Protein AF-A0A158EKX9-F1 (afdb_monomer_lite)

Secondary structure (DSSP, 8-state):
--HHHHHHHHHHHHHHT----GGGHHHHHHHHHHHHHHHHHHS---HHHHHHHHHHHHHHHTT-HHHHHHHHHHHHHHHHHSSPP-

Sequence (86 aa):
MDVIDALVLVDSFRTRFGDPAQAEIDFKTKTVMMLIHVLERNLDADFELRHGLTFARAIAASHRPHLALARLRSTLLRVGADMPPT

Radius of gyration: 12.57 Å; chains: 1; bounding box: 30×20×35 Å

Foldseek 3Di:
DALVVLLVVLVVLLVVVPDPPVVCLVVLLVVLVVSLVVCVVPDPDDPLNVVLSVVLNVCSVVSNSNVSSVSNNVSSVVVVVPDDDD

Structure (mmCIF, N/CA/C/O backbone):
data_AF-A0A158EKX9-F1
#
_entry.id   AF-A0A158EKX9-F1
#
loop_
_atom_site.group_PDB
_atom_site.id
_atom_site.type_symbol
_atom_site.label_atom_id
_atom_site.label_alt_id
_atom_site.label_comp_id
_atom_site.label_asym_id
_atom_site.label_entity_id
_atom_site.label_seq_id
_atom_site.pdbx_PDB_ins_code
_atom_site.Cartn_x
_atom_site.Cartn_y
_atom_site.Cartn_z
_atom_site.occupancy
_atom_site.B_iso_or_equiv
_atom_site.auth_seq_id
_atom_site.auth_comp_id
_atom_site.auth_asym_id
_atom_site.auth_atom_id
_atom_site.pdbx_PDB_model_num
ATOM 1 N N . MET A 1 1 ? 1.562 1.108 15.846 1.00 79.12 1 MET A N 1
ATOM 2 C CA . MET A 1 1 ? 1.611 2.134 14.786 1.00 79.12 1 MET A CA 1
ATOM 3 C C . MET A 1 1 ? 0.183 2.570 14.573 1.00 79.12 1 MET A C 1
ATOM 5 O O . MET A 1 1 ? -0.675 1.694 14.560 1.00 79.12 1 MET A O 1
ATOM 9 N N . ASP A 1 2 ? -0.085 3.864 14.470 1.00 84.31 2 ASP A N 1
ATOM 10 C CA . ASP A 1 2 ? -1.417 4.340 14.090 1.00 84.31 2 ASP A CA 1
ATOM 11 C C . ASP A 1 2 ? -1.496 4.632 12.578 1.00 84.31 2 ASP A C 1
ATOM 13 O O . ASP A 1 2 ? -0.528 4.464 11.828 1.00 84.31 2 ASP A O 1
ATOM 17 N N . VAL A 1 3 ? -2.678 5.013 12.092 1.00 80.94 3 VAL A N 1
ATOM 18 C CA . VAL A 1 3 ? -2.893 5.271 10.659 1.00 80.94 3 VAL A CA 1
ATOM 19 C C . VAL A 1 3 ? -2.139 6.513 10.170 1.00 80.94 3 VAL A C 1
ATOM 21 O O . VAL A 1 3 ? -1.747 6.561 9.000 1.00 80.94 3 VAL A O 1
ATOM 24 N N . ILE A 1 4 ? -1.888 7.492 11.041 1.00 84.19 4 ILE A N 1
ATOM 25 C CA . ILE A 1 4 ? -1.144 8.709 10.698 1.00 84.19 4 ILE A CA 1
ATOM 26 C C . ILE A 1 4 ? 0.325 8.351 10.451 1.00 84.19 4 ILE A C 1
ATOM 28 O O . ILE A 1 4 ? 0.866 8.702 9.399 1.00 84.19 4 ILE A O 1
ATOM 32 N N . ASP A 1 5 ? 0.940 7.568 11.339 1.00 84.31 5 ASP A N 1
ATOM 33 C CA . ASP A 1 5 ? 2.298 7.038 11.164 1.00 84.31 5 ASP A CA 1
ATOM 34 C C . ASP A 1 5 ? 2.430 6.247 9.853 1.00 84.31 5 ASP A C 1
ATOM 36 O O . ASP A 1 5 ? 3.389 6.406 9.089 1.00 84.31 5 ASP A O 1
ATOM 40 N N . ALA A 1 6 ? 1.436 5.404 9.561 1.00 81.56 6 ALA A N 1
ATOM 41 C CA . ALA A 1 6 ? 1.392 4.606 8.342 1.00 81.56 6 ALA A CA 1
ATOM 42 C C . ALA A 1 6 ? 1.304 5.471 7.073 1.00 81.56 6 ALA A C 1
ATOM 44 O O . ALA A 1 6 ? 1.954 5.167 6.067 1.00 81.56 6 ALA A O 1
ATOM 45 N N . LEU A 1 7 ? 0.531 6.560 7.106 1.00 84.06 7 LEU A N 1
ATOM 46 C CA . LEU A 1 7 ? 0.435 7.519 6.003 1.00 84.06 7 LEU A CA 1
ATOM 47 C C . LEU A 1 7 ? 1.763 8.235 5.761 1.00 84.06 7 LEU A C 1
ATOM 49 O O . LEU A 1 7 ? 2.214 8.301 4.615 1.00 84.06 7 LEU A O 1
ATOM 53 N N . VAL A 1 8 ? 2.417 8.711 6.825 1.00 86.38 8 VAL A N 1
ATOM 54 C CA . VAL A 1 8 ? 3.737 9.358 6.741 1.00 86.38 8 VAL A CA 1
ATOM 55 C C . VAL A 1 8 ? 4.768 8.405 6.136 1.00 86.38 8 VAL A C 1
ATOM 57 O O . VAL A 1 8 ? 5.556 8.806 5.271 1.00 86.38 8 VAL A O 1
ATOM 60 N N . LEU A 1 9 ? 4.735 7.129 6.526 1.00 85.06 9 LEU A N 1
ATOM 61 C CA . LEU A 1 9 ? 5.610 6.100 5.972 1.00 85.06 9 LEU A CA 1
ATOM 62 C C . LEU A 1 9 ? 5.370 5.908 4.464 1.00 85.06 9 LEU A C 1
ATOM 64 O O . LEU A 1 9 ? 6.322 5.953 3.682 1.00 85.06 9 LEU A O 1
ATOM 68 N N . VAL A 1 10 ? 4.112 5.748 4.036 1.00 80.94 10 VAL A N 1
ATOM 69 C CA . VAL A 1 10 ? 3.748 5.581 2.614 1.00 80.94 10 VAL A CA 1
ATOM 70 C C . VAL A 1 10 ? 4.157 6.797 1.776 1.00 80.94 10 VAL A C 1
ATOM 72 O O . VAL A 1 10 ? 4.715 6.630 0.687 1.00 80.94 10 VAL A O 1
ATOM 75 N N . ASP A 1 11 ? 3.917 8.014 2.267 1.00 83.12 11 ASP A N 1
ATOM 76 C CA . ASP A 1 11 ? 4.264 9.241 1.544 1.00 83.12 11 ASP A CA 1
ATOM 77 C C . ASP A 1 11 ? 5.787 9.457 1.464 1.00 83.12 11 ASP A C 1
ATOM 79 O O . ASP A 1 11 ? 6.289 9.859 0.410 1.00 83.12 11 ASP A O 1
ATOM 83 N N . SER A 1 12 ? 6.540 9.100 2.510 1.00 81.94 12 SER A N 1
ATOM 84 C CA . SER A 1 12 ? 8.014 9.116 2.492 1.00 81.94 12 SER A CA 1
ATOM 85 C C . SER A 1 12 ? 8.574 8.171 1.435 1.00 81.94 12 SER A C 1
ATOM 87 O O . SER A 1 12 ? 9.483 8.529 0.680 1.00 81.94 12 SER A O 1
ATOM 89 N N . PHE A 1 13 ? 7.988 6.975 1.340 1.00 75.62 13 PHE A N 1
ATOM 90 C CA . PHE A 1 13 ? 8.305 6.030 0.285 1.00 75.62 13 PHE A CA 1
ATOM 91 C C . PHE A 1 13 ? 8.036 6.668 -1.074 1.00 75.62 13 PHE A C 1
ATOM 93 O O . PHE A 1 13 ? 8.981 6.809 -1.844 1.00 75.62 13 PHE A O 1
ATOM 100 N N . ARG A 1 14 ? 6.813 7.146 -1.347 1.00 73.88 14 ARG A N 1
ATOM 101 C CA . ARG A 1 14 ? 6.422 7.767 -2.629 1.00 73.88 14 ARG A CA 1
ATOM 102 C C . ARG A 1 14 ? 7.405 8.838 -3.119 1.00 73.88 14 ARG A C 1
ATOM 104 O O . ARG A 1 14 ? 7.758 8.813 -4.295 1.00 73.88 14 ARG A O 1
ATOM 111 N N . THR A 1 15 ? 7.877 9.725 -2.243 1.00 71.69 15 THR A N 1
ATOM 112 C CA . THR A 1 15 ? 8.876 10.758 -2.584 1.00 71.69 15 THR A CA 1
ATOM 113 C C . THR A 1 15 ? 10.189 10.148 -3.085 1.00 71.69 15 THR A C 1
ATOM 115 O O . THR A 1 15 ? 10.767 10.628 -4.056 1.00 71.69 15 THR A O 1
ATOM 118 N N . ARG A 1 16 ? 10.626 9.033 -2.490 1.00 69.44 16 ARG A N 1
ATOM 119 C CA . ARG A 1 16 ? 11.837 8.292 -2.880 1.00 69.44 16 ARG A CA 1
ATOM 120 C C . ARG A 1 16 ? 11.691 7.534 -4.209 1.00 69.44 16 ARG A C 1
ATOM 122 O O . ARG A 1 16 ? 12.694 7.252 -4.851 1.00 69.44 16 ARG A O 1
ATOM 129 N N . PHE A 1 17 ? 10.464 7.232 -4.651 1.00 66.50 17 PHE A N 1
ATOM 130 C CA . PHE A 1 17 ? 10.189 6.567 -5.940 1.00 66.50 17 PHE A CA 1
ATOM 131 C C . PHE A 1 17 ? 10.185 7.508 -7.156 1.00 66.50 17 PHE A C 1
ATOM 133 O O . PHE A 1 17 ? 10.086 7.003 -8.278 1.00 66.50 17 PHE A O 1
ATOM 140 N N . GLY A 1 18 ? 10.266 8.830 -6.949 1.00 59.50 18 GLY A N 1
ATOM 141 C CA . GLY A 1 18 ? 10.124 9.861 -7.985 1.00 59.50 18 GLY A CA 1
ATOM 142 C C . GLY A 1 18 ? 11.248 9.938 -9.027 1.00 59.50 18 GLY A C 1
ATOM 143 O O . GLY A 1 18 ? 11.097 10.678 -9.994 1.00 59.50 18 GLY A O 1
ATOM 144 N N . ASP A 1 19 ? 12.335 9.176 -8.868 1.00 58.47 19 ASP A N 1
ATOM 145 C CA . ASP A 1 19 ? 13.439 9.131 -9.835 1.00 58.47 19 ASP A CA 1
ATOM 146 C C . ASP A 1 19 ? 13.191 8.038 -10.915 1.00 58.47 19 ASP A C 1
ATOM 148 O O . ASP A 1 19 ? 12.926 6.875 -10.552 1.00 58.47 19 ASP A O 1
ATOM 152 N N . PRO A 1 20 ? 13.195 8.362 -12.231 1.00 51.28 20 PRO A N 1
ATOM 153 C CA . PRO A 1 20 ? 12.631 7.526 -13.292 1.00 51.28 20 PRO A CA 1
ATOM 154 C C . PRO A 1 20 ? 13.597 6.505 -13.910 1.00 51.28 20 PRO A C 1
ATOM 156 O O . PRO A 1 20 ? 13.311 5.981 -14.987 1.00 51.28 20 PRO A O 1
ATOM 159 N N . ALA A 1 21 ? 14.719 6.164 -13.275 1.00 56.81 21 ALA A N 1
ATOM 160 C CA . ALA A 1 21 ? 15.565 5.098 -13.806 1.00 56.81 21 ALA A CA 1
ATOM 161 C C . ALA A 1 21 ? 14.811 3.747 -13.769 1.00 56.81 21 ALA A C 1
ATOM 163 O O . ALA A 1 21 ? 14.630 3.122 -12.723 1.00 56.81 21 ALA A O 1
ATOM 164 N N . GLN A 1 22 ? 14.361 3.304 -14.947 1.00 51.44 22 GLN A N 1
ATOM 165 C CA . GLN A 1 22 ? 13.547 2.113 -15.239 1.00 51.44 22 GLN A CA 1
ATOM 166 C C . GLN A 1 22 ? 14.135 0.777 -14.718 1.00 51.44 22 GLN A C 1
ATOM 168 O O . GLN A 1 22 ? 13.473 -0.255 -14.792 1.00 51.44 22 GLN A O 1
ATOM 173 N N . ALA A 1 23 ? 15.352 0.785 -14.162 1.00 53.47 23 ALA A N 1
ATOM 174 C CA . ALA A 1 23 ? 16.052 -0.374 -1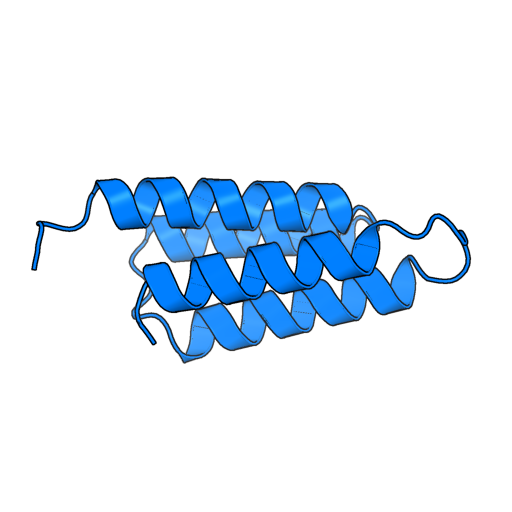3.603 1.00 53.47 23 ALA A CA 1
ATOM 175 C C . ALA A 1 23 ? 15.508 -0.857 -12.245 1.00 53.47 23 ALA A C 1
ATOM 177 O O . ALA A 1 23 ? 15.967 -1.866 -11.719 1.00 53.47 23 ALA A O 1
ATOM 178 N N . GLU A 1 24 ? 14.529 -0.169 -11.662 1.00 75.38 24 GLU A N 1
ATOM 179 C CA . GLU A 1 24 ? 14.132 -0.434 -10.283 1.00 75.38 24 GLU A CA 1
ATOM 180 C C . GLU A 1 24 ? 12.714 -0.990 -10.118 1.00 75.38 24 GLU A C 1
ATOM 182 O O . GLU A 1 24 ? 12.252 -1.060 -8.992 1.00 75.38 24 GLU A O 1
ATOM 187 N N . ILE A 1 25 ? 11.984 -1.416 -11.158 1.00 78.44 25 ILE A N 1
ATOM 188 C CA . ILE A 1 25 ? 10.599 -1.911 -10.963 1.00 78.44 25 ILE A CA 1
ATOM 189 C C . ILE A 1 25 ? 10.544 -3.088 -9.975 1.00 78.44 25 ILE A C 1
ATOM 191 O O . ILE A 1 25 ? 9.668 -3.106 -9.108 1.00 78.44 25 ILE A O 1
ATOM 195 N N . ASP A 1 26 ? 11.500 -4.013 -10.030 1.00 79.81 26 ASP A N 1
ATOM 196 C CA . ASP A 1 26 ? 11.558 -5.161 -9.117 1.00 79.81 26 ASP A CA 1
ATOM 197 C C . ASP A 1 26 ? 11.937 -4.750 -7.695 1.00 79.81 26 ASP A C 1
ATOM 199 O O . ASP A 1 26 ? 11.315 -5.190 -6.727 1.00 79.81 26 ASP A O 1
ATOM 203 N N . PHE A 1 27 ? 12.928 -3.866 -7.548 1.00 84.06 27 PHE A N 1
ATOM 204 C CA . PHE A 1 27 ? 13.298 -3.291 -6.253 1.00 84.06 27 PHE A CA 1
ATOM 205 C C . PHE A 1 27 ? 12.126 -2.516 -5.643 1.00 84.06 27 PHE A C 1
ATOM 207 O O . PHE A 1 27 ? 11.778 -2.689 -4.474 1.00 84.06 27 PHE A O 1
ATOM 214 N N . LYS A 1 28 ? 11.458 -1.712 -6.467 1.00 84.12 28 LYS A N 1
ATOM 215 C CA . LYS A 1 28 ? 10.299 -0.903 -6.119 1.00 84.12 28 LYS A CA 1
ATOM 216 C C . LYS A 1 28 ? 9.120 -1.787 -5.716 1.00 84.12 28 LYS A C 1
ATOM 218 O O . LYS A 1 28 ? 8.475 -1.530 -4.704 1.00 84.12 28 LYS A O 1
ATOM 223 N N . THR A 1 29 ? 8.892 -2.880 -6.437 1.00 88.62 29 THR A N 1
ATOM 224 C CA . THR A 1 29 ? 7.886 -3.895 -6.105 1.00 88.62 29 THR A CA 1
ATOM 225 C C . THR A 1 29 ? 8.197 -4.570 -4.773 1.00 88.62 29 THR A C 1
ATOM 227 O O . THR A 1 29 ? 7.333 -4.598 -3.898 1.00 88.62 29 THR A O 1
ATOM 230 N N . LYS A 1 30 ? 9.435 -5.037 -4.560 1.00 89.94 30 LYS A N 1
ATOM 231 C CA . LYS A 1 30 ? 9.876 -5.622 -3.279 1.00 89.94 30 LYS A CA 1
ATOM 232 C C . LYS A 1 30 ? 9.700 -4.651 -2.115 1.00 89.94 30 LYS A C 1
ATOM 234 O O . LYS A 1 30 ? 9.234 -5.045 -1.050 1.00 89.94 30 LYS A O 1
ATOM 239 N N . THR A 1 31 ? 10.018 -3.381 -2.334 1.00 88.69 31 THR A N 1
ATOM 240 C CA . THR A 1 31 ? 9.878 -2.323 -1.331 1.00 88.69 31 THR A CA 1
ATOM 241 C C . THR A 1 31 ? 8.414 -2.112 -0.948 1.00 88.69 31 THR A C 1
ATOM 243 O O . THR A 1 31 ? 8.084 -2.079 0.234 1.00 88.69 31 THR A O 1
ATOM 246 N N . VAL A 1 32 ? 7.510 -2.049 -1.929 1.00 89.75 32 VAL A N 1
ATOM 247 C CA . VAL A 1 32 ? 6.068 -1.945 -1.663 1.00 89.75 32 VAL A CA 1
ATOM 248 C C . VAL A 1 32 ? 5.532 -3.196 -0.963 1.00 89.75 32 VAL A C 1
ATOM 250 O O . VAL A 1 32 ? 4.732 -3.077 -0.041 1.00 89.75 32 VAL A O 1
ATOM 253 N N . MET A 1 33 ? 5.996 -4.390 -1.337 1.00 93.19 33 MET A N 1
ATOM 254 C CA . MET A 1 33 ? 5.632 -5.635 -0.648 1.00 93.19 33 MET A CA 1
ATOM 255 C C . MET A 1 33 ? 6.074 -5.634 0.819 1.00 93.19 33 MET A C 1
ATOM 257 O O . MET A 1 33 ? 5.311 -6.049 1.692 1.00 93.19 33 MET A O 1
ATOM 261 N N . MET A 1 34 ? 7.279 -5.135 1.099 1.00 92.94 34 MET A N 1
ATOM 262 C CA . MET A 1 34 ? 7.785 -4.979 2.462 1.00 92.94 34 MET A CA 1
ATOM 263 C C . MET A 1 34 ? 6.952 -3.967 3.250 1.00 92.94 34 MET A C 1
ATOM 265 O O . MET A 1 34 ? 6.584 -4.239 4.388 1.00 92.94 34 MET A O 1
ATOM 269 N N . LEU A 1 35 ? 6.594 -2.840 2.632 1.00 90.31 35 LEU A N 1
ATOM 270 C CA . LEU A 1 35 ? 5.718 -1.841 3.236 1.00 90.31 35 LEU A CA 1
ATOM 271 C C . LEU A 1 35 ? 4.351 -2.435 3.594 1.00 90.31 35 LEU A C 1
ATOM 273 O O . LEU A 1 35 ? 3.900 -2.271 4.720 1.00 90.31 35 LEU A O 1
ATOM 277 N N . ILE A 1 36 ? 3.729 -3.189 2.685 1.00 92.44 36 ILE A N 1
ATOM 278 C CA . ILE A 1 36 ? 2.468 -3.896 2.957 1.00 92.44 36 ILE A CA 1
ATOM 279 C C . ILE A 1 36 ? 2.622 -4.827 4.160 1.00 92.44 36 ILE A C 1
ATOM 281 O O . ILE A 1 36 ? 1.782 -4.804 5.052 1.00 92.44 36 ILE A O 1
ATOM 285 N N . HIS A 1 37 ? 3.704 -5.607 4.214 1.00 91.62 37 HIS A N 1
ATOM 286 C CA . HIS A 1 37 ? 3.959 -6.506 5.338 1.00 91.62 37 HIS A CA 1
ATOM 287 C C . HIS A 1 37 ? 4.106 -5.752 6.669 1.00 91.62 37 HIS A C 1
ATOM 289 O O . HIS A 1 37 ? 3.541 -6.166 7.678 1.00 91.62 37 HIS A O 1
ATOM 295 N N . VAL A 1 38 ? 4.833 -4.629 6.678 1.00 89.81 38 VAL A N 1
ATOM 296 C CA . VAL A 1 38 ? 4.97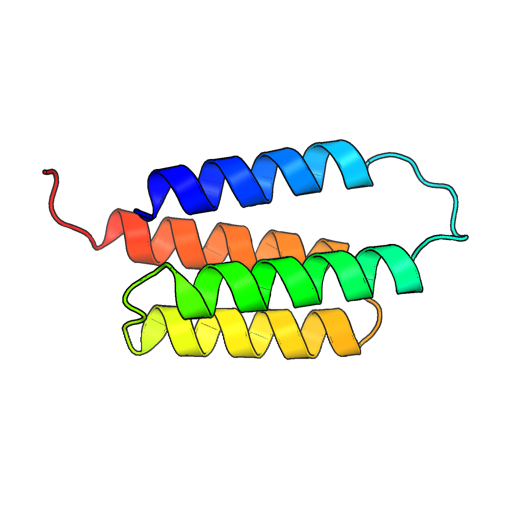0 -3.775 7.868 1.00 89.81 38 VAL A CA 1
ATOM 297 C C . VAL A 1 38 ? 3.604 -3.258 8.316 1.00 89.81 38 VAL A C 1
ATOM 299 O O . VAL A 1 38 ? 3.296 -3.345 9.503 1.00 89.81 38 VAL A O 1
ATOM 302 N N . LEU A 1 39 ? 2.772 -2.784 7.388 1.00 88.56 39 LEU A N 1
ATOM 303 C CA . LEU A 1 39 ? 1.428 -2.291 7.693 1.00 88.56 39 LEU A CA 1
ATOM 304 C C . LEU A 1 39 ? 0.532 -3.398 8.267 1.00 88.56 39 LEU A C 1
ATOM 306 O O . LEU A 1 39 ? -0.086 -3.187 9.302 1.00 88.56 39 LEU A O 1
ATOM 310 N N . GLU A 1 40 ? 0.524 -4.592 7.669 1.00 89.69 40 GLU A N 1
ATOM 311 C CA . GLU A 1 40 ? -0.252 -5.740 8.170 1.00 89.69 40 GLU A CA 1
ATOM 312 C C . GLU A 1 40 ? 0.156 -6.186 9.577 1.00 89.69 40 GLU A C 1
ATOM 314 O O . GLU A 1 40 ? -0.677 -6.698 10.319 1.00 89.69 40 GLU A O 1
ATOM 319 N N . ARG A 1 41 ? 1.436 -6.038 9.943 1.00 88.00 41 ARG A N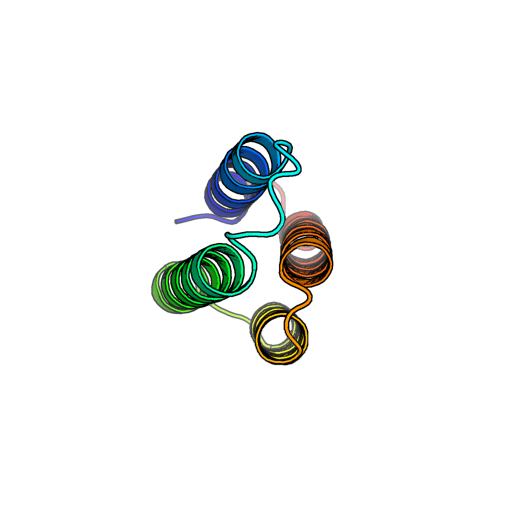 1
ATOM 320 C CA . ARG A 1 41 ? 1.918 -6.429 11.276 1.00 88.00 41 ARG A CA 1
ATOM 321 C C . ARG A 1 41 ? 1.686 -5.376 12.350 1.00 88.00 41 ARG A C 1
ATOM 323 O O . ARG A 1 41 ? 1.629 -5.746 13.518 1.00 88.00 41 ARG A O 1
ATOM 330 N N . ASN A 1 42 ? 1.655 -4.097 11.981 1.00 83.31 42 ASN A N 1
ATOM 331 C CA . ASN A 1 42 ? 1.711 -2.990 12.942 1.00 83.31 42 ASN A CA 1
ATOM 332 C C . ASN A 1 42 ? 0.404 -2.205 13.076 1.00 83.31 42 ASN A C 1
ATOM 334 O O . ASN A 1 42 ? 0.265 -1.470 14.055 1.00 83.31 42 ASN A O 1
ATOM 338 N N . LEU A 1 43 ? -0.509 -2.337 12.113 1.00 82.44 43 LEU A N 1
ATOM 339 C CA . LEU A 1 43 ? -1.863 -1.806 12.197 1.00 82.44 43 LEU A CA 1
ATOM 340 C C . LEU A 1 43 ? -2.818 -2.931 12.580 1.00 82.44 43 LEU A C 1
ATOM 342 O O . LEU A 1 43 ? -2.751 -4.025 12.015 1.00 82.44 43 LEU A O 1
ATOM 346 N N . ASP A 1 44 ? -3.731 -2.646 13.505 1.00 78.75 44 ASP A N 1
ATOM 347 C CA . ASP A 1 44 ? -4.819 -3.567 13.808 1.00 78.75 44 ASP A CA 1
ATOM 348 C C . ASP A 1 44 ? -5.805 -3.541 12.635 1.00 78.75 44 ASP A C 1
ATOM 350 O O . ASP A 1 44 ? -6.577 -2.601 12.445 1.00 78.75 44 ASP A O 1
ATOM 354 N N . ALA A 1 45 ? -5.648 -4.508 11.733 1.00 69.81 45 ALA A N 1
ATOM 355 C CA . ALA A 1 45 ? -6.271 -4.439 10.427 1.00 69.81 45 ALA A CA 1
ATOM 356 C C . ALA A 1 45 ? -7.731 -4.893 10.502 1.00 69.81 45 ALA A C 1
ATOM 358 O O . ALA A 1 45 ? -8.012 -6.099 10.523 1.00 69.81 45 ALA A O 1
ATOM 359 N N . ASP A 1 46 ? -8.648 -3.926 10.488 1.00 80.38 46 ASP A N 1
ATOM 360 C CA . ASP A 1 46 ? -10.057 -4.160 10.184 1.00 80.38 46 ASP A CA 1
ATOM 361 C C . ASP A 1 46 ? -10.235 -4.751 8.767 1.00 80.38 46 ASP A C 1
ATOM 363 O O . ASP A 1 46 ? -9.292 -4.877 7.972 1.00 80.38 46 ASP A O 1
ATOM 367 N N . PHE A 1 47 ? -11.457 -5.179 8.446 1.00 85.19 47 PHE A N 1
ATOM 368 C CA . PHE A 1 47 ? -11.754 -5.796 7.151 1.00 85.19 47 PHE A CA 1
ATOM 369 C C . PHE A 1 47 ? -11.372 -4.891 5.967 1.00 85.19 47 PHE A C 1
ATOM 371 O O . PHE A 1 47 ? -10.859 -5.367 4.950 1.00 85.19 47 PHE A O 1
ATOM 378 N N . GLU A 1 48 ? -11.590 -3.587 6.102 1.00 85.69 48 GLU A N 1
ATOM 379 C CA . GLU A 1 48 ? -11.413 -2.608 5.041 1.00 85.69 48 GLU A CA 1
ATOM 380 C C . GLU A 1 48 ? -9.935 -2.341 4.736 1.00 85.69 48 GLU A C 1
ATOM 382 O O . GLU A 1 48 ? -9.530 -2.302 3.564 1.00 85.69 48 GLU A O 1
ATOM 387 N N . LEU A 1 49 ? -9.116 -2.259 5.783 1.00 87.75 49 LEU A N 1
ATOM 388 C CA . LEU A 1 49 ? -7.669 -2.176 5.705 1.00 87.75 49 LEU A CA 1
ATOM 389 C C . LEU A 1 49 ? -7.085 -3.460 5.107 1.00 87.75 49 LEU A C 1
ATOM 391 O O . LEU A 1 49 ? -6.341 -3.381 4.128 1.00 87.75 49 LEU A O 1
ATOM 395 N N . ARG A 1 50 ? -7.471 -4.650 5.595 1.00 90.19 50 ARG A N 1
ATOM 396 C CA . ARG A 1 50 ? -6.993 -5.940 5.038 1.00 90.19 50 ARG A CA 1
ATOM 397 C C . ARG A 1 50 ? -7.289 -6.069 3.549 1.00 90.19 50 ARG A C 1
ATOM 399 O O . ARG A 1 50 ? -6.434 -6.497 2.766 1.00 90.19 50 ARG A O 1
ATOM 406 N N . HIS A 1 51 ? -8.494 -5.681 3.148 1.00 91.06 51 HIS A N 1
ATOM 407 C CA . HIS A 1 51 ? -8.903 -5.697 1.753 1.00 91.06 51 HIS A CA 1
ATOM 408 C C . HIS A 1 51 ? -8.053 -4.729 0.917 1.00 91.06 51 HIS A C 1
ATOM 410 O O . HIS A 1 51 ? -7.495 -5.116 -0.113 1.00 91.06 51 HIS A O 1
ATOM 416 N N . GLY A 1 52 ? -7.872 -3.485 1.369 1.00 92.12 52 GLY A N 1
ATOM 417 C CA . GLY A 1 52 ? -7.045 -2.501 0.667 1.00 92.12 52 GLY A CA 1
ATOM 418 C C . GLY A 1 52 ? -5.574 -2.914 0.528 1.00 92.12 52 GLY A C 1
ATOM 419 O O . GLY A 1 52 ? -5.010 -2.778 -0.564 1.00 92.12 52 GLY A O 1
ATOM 420 N N . LEU A 1 53 ? -4.983 -3.499 1.577 1.00 93.75 53 LEU A N 1
ATOM 421 C CA . LEU A 1 53 ? -3.617 -4.044 1.566 1.00 93.75 53 LEU A CA 1
ATOM 422 C C . LEU A 1 53 ? -3.476 -5.215 0.579 1.00 93.75 53 LEU A C 1
ATOM 424 O O . LEU A 1 53 ? -2.512 -5.268 -0.188 1.00 93.75 53 LEU A O 1
ATOM 428 N N . THR A 1 54 ? -4.471 -6.104 0.515 1.00 95.12 54 THR A N 1
ATOM 429 C CA . THR A 1 54 ? -4.502 -7.224 -0.444 1.00 95.12 54 THR A CA 1
ATOM 430 C C . THR A 1 54 ? -4.544 -6.734 -1.893 1.00 95.12 54 THR A C 1
ATOM 432 O O . THR A 1 54 ? -3.804 -7.230 -2.745 1.00 95.12 54 THR A O 1
ATOM 435 N N . PHE 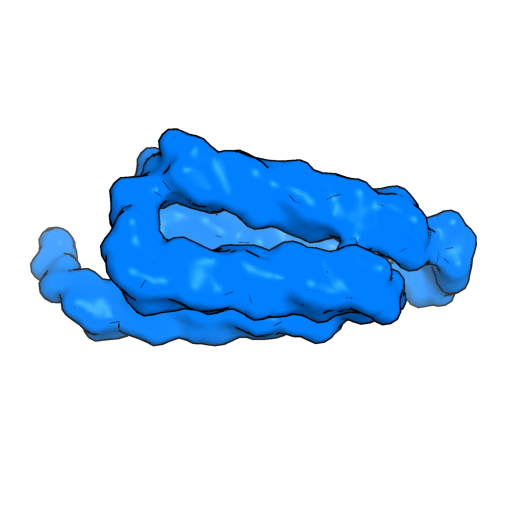A 1 55 ? -5.349 -5.710 -2.185 1.00 95.00 55 PHE A N 1
ATOM 436 C CA . PHE A 1 55 ? -5.384 -5.101 -3.517 1.00 95.00 55 PHE A CA 1
ATOM 437 C C . PHE A 1 55 ? -4.059 -4.430 -3.884 1.00 95.00 55 PHE A C 1
ATOM 439 O O . PHE A 1 55 ? -3.560 -4.619 -4.994 1.00 95.00 55 PHE A O 1
ATOM 446 N N . ALA A 1 56 ? -3.459 -3.678 -2.960 1.00 93.94 56 ALA A N 1
ATOM 447 C CA . ALA A 1 56 ? -2.152 -3.068 -3.188 1.00 93.94 56 ALA A CA 1
ATOM 448 C C . ALA A 1 56 ? -1.072 -4.124 -3.477 1.00 93.94 56 ALA A C 1
ATOM 450 O O . ALA A 1 56 ? -0.265 -3.939 -4.389 1.00 93.94 56 ALA A O 1
ATOM 451 N N . ARG A 1 57 ? -1.107 -5.264 -2.774 1.00 95.31 57 ARG A N 1
ATOM 452 C CA . ARG A 1 57 ? -0.229 -6.417 -3.022 1.00 95.31 57 ARG A CA 1
ATOM 453 C C . ARG A 1 57 ? -0.389 -6.960 -4.439 1.00 95.31 57 ARG A C 1
ATOM 455 O O . ARG A 1 57 ? 0.610 -7.136 -5.130 1.00 95.31 57 ARG A O 1
ATOM 462 N N . ALA A 1 58 ? -1.618 -7.183 -4.899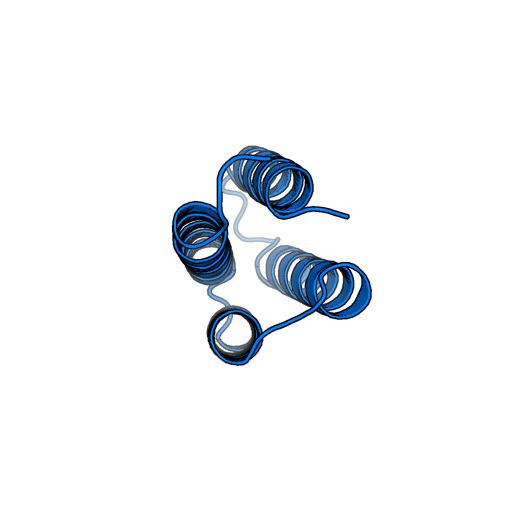 1.00 96.25 58 ALA A N 1
ATOM 463 C CA . ALA A 1 58 ? -1.875 -7.677 -6.255 1.00 96.25 58 ALA A CA 1
ATOM 464 C C . ALA A 1 58 ? -1.375 -6.701 -7.341 1.00 96.25 58 ALA A C 1
ATOM 466 O O . ALA A 1 58 ? -0.768 -7.112 -8.334 1.00 96.25 58 ALA A O 1
ATOM 467 N N . ILE A 1 59 ? -1.565 -5.394 -7.129 1.00 93.94 59 ILE A N 1
ATOM 468 C CA . ILE A 1 59 ? -1.074 -4.346 -8.037 1.00 93.94 59 ILE A CA 1
ATOM 469 C C . ILE A 1 59 ? 0.462 -4.319 -8.061 1.00 93.94 59 ILE A C 1
ATOM 471 O O . ILE A 1 59 ? 1.060 -4.228 -9.136 1.00 93.94 59 ILE A O 1
ATOM 475 N N . ALA A 1 60 ? 1.108 -4.436 -6.898 1.00 92.38 60 ALA A N 1
ATOM 476 C CA . ALA A 1 60 ? 2.563 -4.503 -6.799 1.00 92.38 60 ALA A CA 1
ATOM 477 C C . ALA A 1 60 ? 3.107 -5.752 -7.511 1.00 92.38 60 ALA A C 1
ATOM 479 O O . ALA A 1 60 ? 4.023 -5.628 -8.317 1.00 92.38 60 ALA A O 1
ATOM 480 N N . ALA A 1 61 ? 2.493 -6.925 -7.308 1.00 92.88 61 ALA A N 1
ATOM 481 C CA . ALA A 1 61 ? 2.860 -8.171 -7.995 1.00 92.88 61 ALA A CA 1
ATOM 482 C C . ALA A 1 61 ? 2.726 -8.073 -9.525 1.00 92.88 61 ALA A C 1
ATOM 484 O O . ALA A 1 61 ? 3.445 -8.737 -10.266 1.00 92.88 61 ALA A O 1
ATOM 485 N N . SER A 1 62 ? 1.848 -7.191 -10.005 1.00 92.44 62 SER A N 1
ATOM 486 C CA . SER A 1 62 ? 1.687 -6.876 -11.428 1.00 92.44 62 SER A CA 1
ATOM 487 C C . SER A 1 62 ? 2.730 -5.874 -11.951 1.00 92.44 62 SER A C 1
ATOM 489 O O . SER A 1 62 ? 2.523 -5.279 -13.006 1.00 92.44 62 SER A O 1
ATOM 491 N N . HIS A 1 63 ? 3.832 -5.658 -11.221 1.00 88.25 63 HIS A N 1
ATOM 492 C CA . HIS A 1 63 ? 4.932 -4.748 -11.567 1.00 88.25 63 HIS A CA 1
ATOM 493 C C . HIS A 1 63 ? 4.498 -3.279 -11.711 1.00 88.25 63 HIS A C 1
ATOM 495 O O . HIS A 1 63 ? 5.088 -2.498 -12.458 1.00 88.25 63 HIS A O 1
ATOM 501 N N . ARG A 1 64 ? 3.462 -2.866 -10.965 1.00 89.44 64 ARG A N 1
ATOM 502 C CA . ARG A 1 64 ? 2.968 -1.476 -10.924 1.00 89.44 64 ARG A CA 1
ATOM 503 C C . ARG A 1 64 ? 3.109 -0.867 -9.520 1.00 89.44 64 ARG A C 1
ATOM 505 O O . ARG A 1 64 ? 2.109 -0.477 -8.915 1.00 89.44 64 ARG A O 1
ATOM 512 N N . PRO A 1 65 ? 4.335 -0.745 -8.975 1.00 89.31 65 PRO A N 1
ATOM 513 C CA . PRO A 1 65 ? 4.554 -0.326 -7.586 1.00 89.31 65 PRO A CA 1
ATOM 514 C C . PRO A 1 65 ? 4.041 1.090 -7.278 1.00 89.31 65 PRO A C 1
ATOM 516 O O . PRO A 1 65 ? 3.552 1.342 -6.182 1.00 89.31 65 PRO A O 1
ATOM 519 N N . HIS A 1 66 ? 4.070 2.005 -8.251 1.00 87.75 66 HIS A N 1
ATOM 520 C CA . HIS A 1 66 ? 3.533 3.361 -8.097 1.00 87.75 66 HIS A CA 1
ATOM 521 C C . HIS A 1 66 ? 2.009 3.364 -7.875 1.00 87.75 66 HIS A C 1
ATOM 523 O O . HIS A 1 66 ? 1.514 4.068 -6.995 1.00 87.75 66 HIS A O 1
ATOM 529 N N . LEU A 1 67 ? 1.263 2.532 -8.614 1.00 90.69 67 LEU A N 1
ATOM 530 C CA . LEU A 1 67 ? -0.181 2.374 -8.408 1.00 90.69 67 LEU A CA 1
ATOM 531 C C . LEU A 1 67 ? -0.483 1.680 -7.078 1.00 90.69 67 LEU A C 1
ATOM 533 O O . LEU A 1 67 ? -1.447 2.039 -6.406 1.00 90.69 67 LEU A O 1
ATOM 537 N N . ALA A 1 68 ? 0.349 0.717 -6.677 1.00 93.12 68 ALA A N 1
ATOM 538 C CA . ALA A 1 68 ? 0.210 0.061 -5.384 1.00 93.12 68 ALA A CA 1
ATOM 539 C C . ALA A 1 68 ? 0.396 1.055 -4.224 1.00 93.12 68 ALA A C 1
ATOM 541 O O . ALA A 1 68 ? -0.432 1.078 -3.317 1.00 93.12 68 ALA A O 1
ATOM 542 N N . LEU A 1 69 ? 1.395 1.945 -4.287 1.00 90.06 69 LEU A N 1
ATOM 543 C CA . LEU A 1 69 ? 1.574 3.030 -3.309 1.00 90.06 69 LEU A CA 1
ATOM 544 C C . LEU A 1 69 ? 0.382 3.990 -3.276 1.00 90.06 69 LEU A C 1
ATOM 546 O O . LEU A 1 69 ? -0.103 4.332 -2.198 1.00 90.06 69 LEU A O 1
ATOM 550 N N . ALA A 1 70 ? -0.129 4.396 -4.442 1.00 90.19 70 ALA A N 1
ATOM 551 C CA . ALA A 1 70 ? -1.320 5.241 -4.516 1.00 90.19 70 ALA A CA 1
ATOM 552 C C . ALA A 1 70 ? -2.539 4.561 -3.866 1.00 90.19 70 ALA A C 1
ATOM 554 O O . ALA A 1 70 ? -3.289 5.199 -3.122 1.00 90.19 70 ALA A O 1
ATOM 555 N N . ARG A 1 71 ? -2.703 3.248 -4.085 1.00 92.88 71 ARG A N 1
ATOM 556 C CA . ARG A 1 71 ? -3.764 2.449 -3.462 1.00 92.88 71 ARG A CA 1
ATOM 557 C C . ARG A 1 71 ? -3.600 2.337 -1.947 1.00 92.88 71 ARG A C 1
ATOM 559 O O . ARG A 1 71 ? -4.600 2.463 -1.239 1.00 92.88 71 ARG A O 1
ATOM 566 N N . LEU A 1 72 ? -2.377 2.137 -1.450 1.00 91.81 72 LEU A N 1
ATOM 567 C CA . LEU A 1 72 ? -2.084 2.116 -0.011 1.00 91.81 72 LEU A CA 1
ATOM 568 C C . LEU A 1 72 ? -2.469 3.434 0.646 1.00 91.81 72 LEU A C 1
ATOM 570 O O . LEU A 1 72 ? -3.238 3.438 1.602 1.00 91.81 72 LEU A O 1
ATOM 574 N N . ARG A 1 73 ? -2.021 4.552 0.070 1.00 92.25 73 ARG A N 1
ATOM 575 C CA . ARG A 1 73 ? -2.352 5.890 0.564 1.00 92.25 73 ARG A CA 1
ATOM 576 C C . ARG A 1 73 ? -3.862 6.119 0.618 1.00 92.25 73 ARG A C 1
ATOM 578 O O . ARG A 1 73 ? -4.377 6.571 1.629 1.00 92.25 73 ARG A O 1
ATOM 585 N N . SER A 1 74 ? -4.578 5.779 -0.455 1.00 92.75 74 SER A N 1
ATOM 586 C CA . SER A 1 74 ? -6.041 5.906 -0.501 1.00 92.75 74 SER A CA 1
ATOM 587 C C . SER A 1 74 ? -6.743 5.032 0.542 1.00 92.75 74 SER A C 1
ATOM 589 O O . SER A 1 74 ? -7.720 5.480 1.133 1.00 92.75 74 SER A O 1
ATOM 591 N N . THR A 1 75 ? -6.251 3.812 0.775 1.00 91.75 75 THR A N 1
ATOM 592 C CA . THR A 1 75 ? -6.808 2.902 1.788 1.00 91.75 75 THR A CA 1
ATOM 593 C C . THR A 1 75 ? -6.643 3.491 3.183 1.00 91.75 75 THR A C 1
ATOM 595 O O . THR A 1 75 ? -7.620 3.584 3.916 1.00 91.75 75 THR A O 1
ATOM 598 N N . LEU A 1 76 ? -5.431 3.933 3.520 1.00 88.62 76 LEU A N 1
ATOM 599 C CA . LEU A 1 76 ? -5.126 4.503 4.829 1.00 88.62 76 LEU A CA 1
ATOM 600 C C . LEU A 1 76 ? -5.884 5.809 5.087 1.00 88.62 76 LEU A C 1
ATOM 602 O O . LEU A 1 76 ? -6.377 6.003 6.186 1.00 88.62 76 LEU A O 1
ATOM 606 N N . LEU A 1 77 ? -6.039 6.678 4.082 1.00 88.00 77 LEU A N 1
ATOM 607 C CA . LEU A 1 77 ? -6.838 7.902 4.228 1.00 88.00 77 LEU A CA 1
ATOM 608 C C . LEU A 1 77 ? -8.304 7.610 4.544 1.00 88.00 77 LEU A C 1
ATOM 610 O O . LEU A 1 77 ? -8.902 8.327 5.333 1.00 88.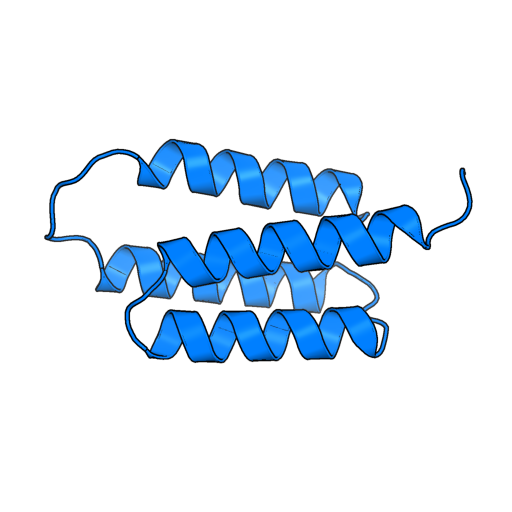00 77 LEU A O 1
ATOM 614 N N . ARG A 1 78 ? -8.877 6.574 3.926 1.00 87.44 78 ARG A N 1
ATOM 615 C CA . ARG A 1 78 ? -10.263 6.177 4.180 1.00 87.44 78 ARG A CA 1
ATOM 616 C C . ARG A 1 78 ? -10.417 5.603 5.587 1.00 87.44 78 ARG A C 1
ATOM 618 O O . ARG A 1 78 ? -11.181 6.140 6.369 1.00 87.44 78 ARG A O 1
ATOM 625 N N . VAL A 1 79 ? -9.592 4.613 5.928 1.00 84.81 79 VAL A N 1
ATOM 626 C CA . VAL A 1 79 ? -9.593 3.988 7.260 1.00 84.81 79 VAL A CA 1
ATOM 627 C C . VAL A 1 79 ? -9.330 5.023 8.364 1.00 84.81 79 VAL A C 1
ATOM 629 O O . VAL A 1 79 ? -9.973 4.993 9.403 1.00 84.81 79 VAL A O 1
ATOM 632 N N . GLY A 1 80 ? -8.423 5.978 8.136 1.00 80.62 80 GLY A N 1
ATOM 633 C CA . GLY A 1 80 ? -8.137 7.054 9.087 1.00 80.62 80 GLY A CA 1
ATOM 634 C C . GLY A 1 80 ? -9.229 8.121 9.185 1.00 80.62 80 GLY A C 1
ATOM 635 O O . GLY A 1 80 ? -9.355 8.743 10.231 1.00 80.62 80 GLY A O 1
ATOM 636 N N . ALA A 1 81 ? -10.023 8.336 8.131 1.00 74.75 81 ALA A N 1
ATOM 637 C CA . ALA A 1 81 ? -11.179 9.234 8.174 1.00 74.75 81 ALA A CA 1
ATOM 638 C C . ALA A 1 81 ? -12.370 8.618 8.928 1.00 74.75 81 ALA A C 1
ATOM 640 O O . ALA A 1 81 ? -13.168 9.356 9.501 1.00 74.75 81 ALA A O 1
ATOM 641 N N . ASP A 1 82 ? -12.462 7.286 8.944 1.00 65.06 82 ASP A N 1
ATOM 642 C CA . ASP A 1 82 ? -13.489 6.534 9.671 1.00 65.06 82 ASP A CA 1
ATOM 643 C C . ASP A 1 82 ? -13.123 6.299 11.153 1.00 65.06 82 ASP A C 1
ATOM 645 O O . ASP A 1 82 ? -13.959 5.842 11.937 1.00 65.06 82 ASP A O 1
ATOM 649 N N . MET A 1 83 ? -11.896 6.642 11.575 1.00 57.59 83 MET A N 1
ATOM 650 C CA . MET A 1 83 ? -11.509 6.628 12.988 1.00 57.59 83 MET A CA 1
ATOM 651 C C . MET A 1 83 ? -12.060 7.862 13.719 1.00 57.59 83 MET A C 1
ATOM 653 O O . MET A 1 83 ? -11.921 8.983 13.225 1.00 57.59 83 MET A O 1
ATOM 657 N N . PRO A 1 84 ? -12.655 7.698 14.915 1.00 53.78 84 PRO A N 1
ATOM 658 C CA . PRO A 1 84 ? -13.064 8.837 15.726 1.00 53.78 84 PRO A CA 1
ATOM 659 C C . PRO A 1 84 ? -11.838 9.696 16.081 1.00 53.78 84 PRO A C 1
ATOM 661 O O . PRO A 1 84 ? -10.763 9.138 16.316 1.00 53.78 84 PRO A O 1
ATOM 664 N N . PRO A 1 85 ? -11.974 11.036 16.138 1.00 53.62 85 PRO A N 1
ATOM 665 C CA . PRO A 1 85 ? -10.883 11.892 16.583 1.00 53.62 85 PRO A CA 1
ATOM 666 C C . PRO A 1 85 ? -10.509 11.503 18.019 1.00 53.62 85 PRO A C 1
ATOM 668 O O . PRO A 1 85 ? -11.360 11.538 18.910 1.00 53.62 85 PRO A O 1
ATOM 671 N N . THR A 1 86 ? -9.262 11.074 18.206 1.00 53.72 86 THR A N 1
ATOM 672 C CA . THR A 1 86 ? -8.653 10.787 19.515 1.00 53.72 86 THR A CA 1
ATOM 673 C C . THR A 1 86 ? -8.397 12.056 20.304 1.00 53.72 86 THR A C 1
ATOM 675 O O . THR A 1 86 ? -7.914 13.026 19.674 1.00 53.72 86 THR A O 1
#

Organism: NCBI:txid1777139

pLDDT: mean 82.5, std 12.05, range [51.28, 96.25]